Protein AF-A0A3M1EG81-F1 (afdb_monomer)

Mean predicted aligned error: 3.66 Å

Secondary structure (DSSP, 8-state):
----TTGGGSTTHHHHHHHTS--EEEE--HHHHHHHHTTS-PPPSSSS-HHHHHHHHHHHHHHHHHHH-SEEEE-TT--HHHHHHHHHHHHHHHHTT-

pLDDT: mean 92.1, std 6.23, range [55.31, 97.75]

Structure (mmCIF, N/CA/C/O backbone):
data_AF-A0A3M1EG81-F1
#
_entry.id   AF-A0A3M1EG81-F1
#
loop_
_atom_site.group_PDB
_atom_site.id
_atom_site.type_symbol
_atom_site.label_atom_id
_atom_site.label_alt_id
_atom_site.label_comp_id
_atom_site.label_asym_id
_atom_site.label_entity_id
_atom_site.label_seq_id
_atom_site.pdbx_PDB_ins_code
_atom_site.Cartn_x
_atom_site.Cartn_y
_atom_site.Cartn_z
_atom_site.occupancy
_atom_site.B_iso_or_equiv
_atom_site.auth_seq_id
_atom_site.auth_comp_id
_atom_site.auth_asym_id
_atom_site.auth_atom_id
_atom_site.pdbx_PDB_model_num
ATOM 1 N N . ILE A 1 1 ? -6.832 -9.557 5.929 1.00 90.06 1 ILE A N 1
ATOM 2 C CA . ILE A 1 1 ? -6.526 -10.340 4.703 1.00 90.06 1 ILE A CA 1
ATOM 3 C C . ILE A 1 1 ? -5.674 -9.453 3.802 1.00 90.06 1 ILE A C 1
ATOM 5 O O . ILE A 1 1 ? -5.955 -8.265 3.753 1.00 90.06 1 ILE A O 1
ATOM 9 N N . ALA A 1 2 ? -4.630 -9.974 3.149 1.00 92.31 2 ALA A N 1
ATOM 10 C CA . ALA A 1 2 ? -3.896 -9.213 2.135 1.00 92.31 2 ALA A CA 1
ATOM 11 C C . ALA A 1 2 ? -4.482 -9.534 0.755 1.00 92.31 2 ALA A C 1
ATOM 13 O O . ALA A 1 2 ? -4.392 -10.675 0.304 1.00 92.31 2 ALA A O 1
ATOM 14 N N . VAL A 1 3 ? -5.108 -8.549 0.113 1.00 91.12 3 VAL A N 1
ATOM 15 C CA . VAL A 1 3 ? -5.659 -8.696 -1.241 1.00 91.12 3 VAL A CA 1
ATOM 16 C C . VAL A 1 3 ? -4.574 -8.449 -2.290 1.00 91.12 3 VAL A C 1
ATOM 18 O O . VAL A 1 3 ? -3.649 -7.663 -2.079 1.00 91.12 3 VAL A O 1
ATOM 21 N N . GLY A 1 4 ? -4.662 -9.138 -3.430 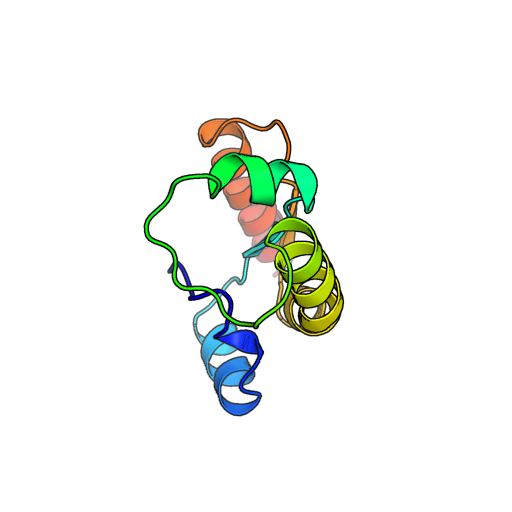1.00 87.69 4 GLY A N 1
ATOM 22 C CA . GLY A 1 4 ? -3.779 -8.865 -4.564 1.00 87.69 4 GLY A CA 1
ATOM 23 C C . GLY A 1 4 ? -4.014 -7.454 -5.113 1.00 87.69 4 GLY A C 1
ATOM 24 O O . GLY A 1 4 ? -5.140 -6.968 -5.106 1.00 87.69 4 GLY A O 1
ATOM 25 N N . SER A 1 5 ? -2.979 -6.803 -5.649 1.00 83.75 5 SER A N 1
ATOM 26 C CA . SER A 1 5 ? -3.088 -5.420 -6.152 1.00 83.75 5 SER A CA 1
ATOM 27 C C . SER A 1 5 ? -4.018 -5.258 -7.365 1.00 83.75 5 SER A C 1
ATOM 29 O O . SER A 1 5 ? -4.326 -4.142 -7.754 1.00 83.75 5 SER A O 1
ATOM 31 N N . GLY A 1 6 ? -4.443 -6.350 -8.003 1.00 88.00 6 GLY A N 1
ATOM 32 C CA . GLY A 1 6 ? -5.460 -6.333 -9.061 1.00 88.00 6 GLY A CA 1
ATOM 33 C C . GLY A 1 6 ? -6.875 -6.634 -8.564 1.00 88.00 6 GLY A C 1
ATOM 34 O O . GLY A 1 6 ? -7.794 -6.689 -9.366 1.00 88.00 6 GLY A O 1
ATOM 35 N N . ALA A 1 7 ? -7.082 -6.879 -7.267 1.00 91.69 7 ALA A N 1
ATOM 36 C CA . ALA A 1 7 ? -8.380 -7.340 -6.779 1.00 91.69 7 ALA A CA 1
ATOM 37 C C . ALA A 1 7 ? -9.485 -6.296 -7.006 1.00 91.69 7 ALA A C 1
ATOM 39 O O . ALA A 1 7 ? -10.574 -6.664 -7.429 1.00 91.69 7 ALA A O 1
ATOM 40 N N . LEU A 1 8 ? -9.170 -5.013 -6.804 1.00 90.62 8 LEU A N 1
ATOM 41 C CA . LEU A 1 8 ? -10.102 -3.894 -6.977 1.00 90.62 8 LEU A CA 1
ATOM 42 C C . LEU A 1 8 ? -10.227 -3.409 -8.433 1.00 90.62 8 LEU A C 1
ATOM 44 O O . LEU A 1 8 ? -11.038 -2.538 -8.707 1.00 90.62 8 LEU A O 1
ATOM 48 N N . THR A 1 9 ? -9.468 -3.972 -9.386 1.00 87.19 9 THR A N 1
ATOM 49 C CA . THR A 1 9 ? -9.637 -3.643 -10.818 1.00 87.19 9 THR A CA 1
ATOM 50 C C . THR A 1 9 ? -10.765 -4.437 -11.478 1.00 87.19 9 THR A C 1
ATOM 52 O O . THR A 1 9 ? -11.073 -4.211 -12.642 1.00 87.19 9 THR A O 1
ATOM 55 N N . ILE A 1 10 ? -11.332 -5.410 -10.763 1.00 90.31 10 ILE A N 1
ATOM 56 C CA . ILE A 1 10 ? -12.487 -6.207 -11.175 1.00 90.31 10 ILE A CA 1
ATOM 57 C C . ILE A 1 10 ? -13.672 -5.669 -10.361 1.00 90.31 10 ILE A C 1
ATOM 59 O O . ILE A 1 10 ? -13.717 -5.937 -9.156 1.00 90.31 10 ILE A O 1
ATOM 63 N N . PRO A 1 11 ? -14.590 -4.886 -10.958 1.00 88.44 11 PRO A N 1
ATOM 64 C CA . PRO A 1 11 ? -15.663 -4.210 -10.224 1.00 88.44 11 PRO A CA 1
ATOM 65 C C . PRO A 1 11 ? -16.509 -5.152 -9.359 1.00 88.44 11 PRO A C 1
ATOM 67 O O . PRO A 1 11 ? -16.933 -4.790 -8.267 1.00 88.44 11 PRO A O 1
ATOM 70 N N . GLU A 1 12 ? -16.696 -6.396 -9.798 1.00 91.00 12 GLU A N 1
ATOM 71 C CA . GLU A 1 12 ? -17.472 -7.419 -9.095 1.00 91.00 12 GLU A CA 1
ATOM 72 C C . GLU A 1 12 ? -16.841 -7.843 -7.758 1.00 91.00 12 GLU A C 1
ATOM 74 O O . GLU A 1 12 ? -17.540 -8.326 -6.864 1.00 91.00 12 GLU A O 1
ATOM 79 N N . ASN A 1 13 ? -15.529 -7.650 -7.589 1.00 92.44 13 ASN A N 1
ATOM 80 C CA . ASN A 1 13 ? -14.846 -7.961 -6.337 1.00 92.44 13 ASN A CA 1
ATOM 81 C C . ASN A 1 13 ? -15.079 -6.895 -5.264 1.00 92.44 13 ASN A C 1
ATOM 83 O O . ASN A 1 13 ? -14.976 -7.225 -4.083 1.00 92.44 13 ASN A O 1
ATOM 87 N N . VAL A 1 14 ? -15.369 -5.645 -5.644 1.00 90.31 14 VAL A N 1
ATOM 88 C CA . VAL A 1 14 ? -15.429 -4.506 -4.711 1.00 90.31 14 VAL A CA 1
ATOM 89 C C . VAL A 1 14 ? -16.452 -4.749 -3.593 1.00 90.31 14 VAL A C 1
ATOM 91 O O . VAL A 1 14 ? -16.027 -4.778 -2.437 1.00 90.31 14 VAL A O 1
ATOM 94 N N . PRO A 1 15 ? -17.726 -5.103 -3.875 1.00 92.00 15 PRO A N 1
ATOM 95 C CA . PRO A 1 15 ? -18.708 -5.332 -2.812 1.00 92.00 15 PRO A CA 1
ATOM 96 C C . PRO A 1 15 ? -18.334 -6.510 -1.909 1.00 92.00 15 PRO A C 1
ATOM 98 O O . PRO A 1 15 ? -18.631 -6.517 -0.718 1.00 92.00 15 PRO A O 1
ATOM 101 N N . THR A 1 16 ? -17.668 -7.524 -2.473 1.00 92.75 16 THR A N 1
ATOM 102 C CA . THR A 1 16 ? -17.197 -8.676 -1.696 1.00 92.75 16 THR A CA 1
ATOM 103 C C . THR A 1 16 ? -16.087 -8.254 -0.740 1.00 92.75 16 THR A C 1
ATOM 105 O O . THR A 1 16 ? -16.102 -8.657 0.417 1.00 92.75 16 THR A O 1
ATOM 108 N N . ILE A 1 17 ? -15.131 -7.444 -1.202 1.00 92.00 17 ILE A N 1
ATOM 109 C CA . ILE A 1 17 ? -14.010 -6.957 -0.391 1.00 92.00 17 ILE A CA 1
ATOM 110 C C . ILE A 1 17 ? -14.510 -6.038 0.724 1.00 92.00 17 ILE A C 1
ATOM 112 O O . ILE A 1 17 ? -14.116 -6.234 1.870 1.00 92.00 17 ILE A O 1
ATOM 116 N N . GLU A 1 18 ? -15.405 -5.104 0.411 1.00 90.81 18 GLU A N 1
ATOM 117 C CA . GLU A 1 18 ? -16.015 -4.197 1.392 1.00 90.81 18 GLU A CA 1
ATOM 118 C C . GLU A 1 18 ? -16.831 -4.963 2.446 1.00 90.81 18 GLU A C 1
ATOM 120 O O . GLU A 1 18 ? -16.768 -4.665 3.637 1.00 90.81 18 GLU A O 1
ATOM 125 N N . ALA A 1 19 ? -17.540 -6.023 2.046 1.00 91.75 19 ALA A N 1
ATOM 126 C CA . ALA A 1 19 ? -18.307 -6.852 2.974 1.00 91.75 19 ALA A CA 1
ATOM 127 C C . ALA A 1 19 ? -17.438 -7.721 3.907 1.00 91.75 19 ALA A C 1
ATOM 129 O O . ALA A 1 19 ? -17.937 -8.197 4.929 1.00 91.75 19 ALA A O 1
ATOM 130 N N . LEU A 1 20 ? -16.153 -7.950 3.593 1.00 90.81 20 LEU A N 1
ATOM 131 C CA . LEU A 1 20 ? -15.249 -8.732 4.452 1.00 90.81 20 LEU A CA 1
ATOM 132 C C . LEU A 1 20 ? -14.868 -7.997 5.746 1.00 90.81 20 LEU A C 1
ATOM 134 O O . LEU A 1 20 ? -14.388 -8.639 6.685 1.00 90.81 20 LEU A O 1
ATOM 138 N N . GLY A 1 21 ? -15.066 -6.681 5.805 1.00 92.06 21 GLY A N 1
ATOM 139 C CA . GLY A 1 21 ? -14.820 -5.857 6.982 1.00 92.06 21 GLY A CA 1
ATOM 140 C C . GLY A 1 21 ? -13.952 -4.645 6.667 1.00 92.06 21 GLY A C 1
ATOM 141 O O . GLY A 1 21 ? -13.919 -4.177 5.541 1.00 92.06 21 GLY A O 1
ATOM 142 N N . PHE A 1 22 ? -13.232 -4.159 7.679 1.00 95.25 22 PHE A N 1
ATOM 143 C CA . PHE A 1 22 ? -12.464 -2.916 7.601 1.00 95.25 22 PHE A CA 1
ATOM 144 C C . PHE A 1 22 ? -11.334 -2.972 6.556 1.00 95.25 22 PHE A C 1
ATOM 146 O O . PHE A 1 22 ? -10.336 -3.687 6.737 1.00 95.25 22 PHE A O 1
ATOM 153 N N . VAL A 1 23 ? -11.477 -2.199 5.483 1.00 95.69 23 VAL A N 1
ATOM 154 C CA . VAL A 1 23 ? -10.549 -2.138 4.352 1.00 95.69 23 VAL A CA 1
ATOM 155 C C . VAL A 1 23 ? -9.498 -1.062 4.595 1.00 95.69 23 VAL A C 1
ATOM 157 O O . VAL A 1 23 ? -9.798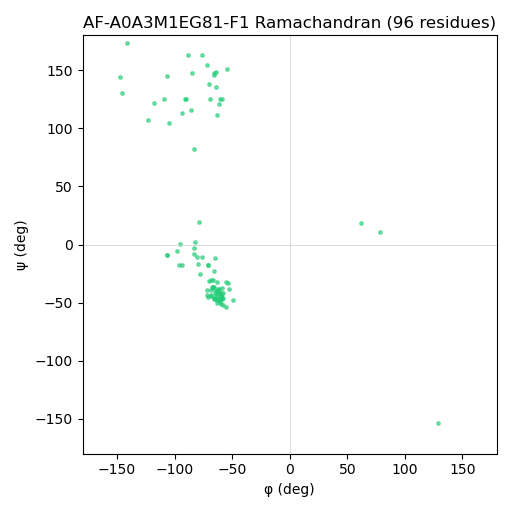 0.109 4.812 1.00 95.69 23 VAL A O 1
ATOM 160 N N . VAL A 1 24 ? -8.226 -1.454 4.518 1.00 96.75 24 VAL A N 1
ATOM 161 C CA . VAL A 1 24 ? -7.103 -0.524 4.670 1.00 96.75 24 VAL A CA 1
ATOM 162 C C . VAL A 1 24 ? -6.282 -0.470 3.399 1.00 96.75 24 VAL A C 1
ATOM 164 O O . VAL A 1 24 ? -5.683 -1.471 2.995 1.00 96.75 24 VAL A O 1
ATOM 167 N N . TRP A 1 25 ? -6.160 0.724 2.830 1.00 96.38 25 TRP A N 1
ATOM 168 C CA . TRP A 1 25 ? -5.212 0.985 1.761 1.00 96.38 25 TRP A CA 1
ATOM 169 C C . TRP A 1 25 ? -3.834 1.340 2.332 1.00 96.38 25 TRP A C 1
ATOM 171 O O . TRP A 1 25 ? -3.636 2.353 3.006 1.00 96.38 25 TRP A O 1
ATOM 181 N N . LEU A 1 26 ? -2.854 0.478 2.049 1.00 96.69 26 LEU A N 1
ATOM 182 C CA . LEU A 1 26 ? -1.439 0.720 2.325 1.00 96.69 26 LEU A CA 1
ATOM 183 C C . LEU A 1 26 ? -0.826 1.557 1.199 1.00 96.69 26 LEU A C 1
ATOM 185 O O . LEU A 1 26 ? -0.217 1.019 0.272 1.00 96.69 26 LEU A O 1
ATOM 189 N N . GLU A 1 27 ? -1.013 2.869 1.283 1.00 96.31 27 GLU A N 1
ATOM 190 C CA . GLU A 1 27 ? -0.486 3.815 0.304 1.00 96.31 27 GLU A CA 1
ATOM 191 C C . GLU A 1 27 ? 1.051 3.793 0.316 1.00 96.31 27 GLU A C 1
ATOM 193 O O . GLU A 1 27 ? 1.714 3.692 1.360 1.00 96.31 27 GLU A O 1
ATOM 198 N N . VAL A 1 28 ? 1.626 3.784 -0.882 1.00 95.75 28 VAL A N 1
ATOM 199 C CA . VAL A 1 28 ? 3.067 3.766 -1.100 1.00 95.75 28 VAL A CA 1
ATOM 200 C C . VAL A 1 28 ? 3.384 4.568 -2.349 1.00 95.75 28 VAL A C 1
ATOM 202 O O . VAL A 1 28 ? 2.843 4.304 -3.424 1.00 95.75 28 VAL A O 1
ATOM 205 N N . ASP A 1 29 ? 4.339 5.483 -2.226 1.00 94.69 29 ASP A N 1
ATOM 206 C CA . ASP A 1 29 ? 4.789 6.252 -3.376 1.00 94.69 29 ASP A CA 1
ATOM 207 C C . ASP A 1 29 ? 5.483 5.346 -4.425 1.00 94.69 29 ASP A C 1
ATOM 209 O O . ASP A 1 29 ? 6.171 4.374 -4.067 1.00 94.69 29 ASP A O 1
ATOM 213 N N . PRO A 1 30 ? 5.378 5.669 -5.729 1.00 94.62 30 PRO A N 1
ATOM 214 C CA . PRO A 1 30 ? 5.957 4.855 -6.799 1.00 94.62 30 PRO A CA 1
ATOM 215 C C . PRO A 1 30 ? 7.463 4.587 -6.667 1.00 94.62 30 PRO A C 1
ATOM 217 O O . PRO A 1 30 ? 7.931 3.512 -7.052 1.00 94.62 30 PRO A O 1
ATOM 220 N N . LYS A 1 31 ? 8.244 5.515 -6.094 1.00 94.94 31 LYS A N 1
ATOM 221 C CA . LYS A 1 31 ? 9.700 5.343 -5.945 1.00 94.94 31 LYS A CA 1
ATOM 222 C C . LYS A 1 31 ? 10.014 4.305 -4.874 1.00 94.94 31 LYS A C 1
ATOM 224 O O . LYS A 1 31 ? 10.862 3.434 -5.089 1.00 94.94 31 LYS A O 1
ATOM 229 N N . THR A 1 32 ? 9.310 4.354 -3.745 1.00 95.44 32 THR A N 1
ATOM 230 C CA . THR A 1 32 ? 9.413 3.342 -2.691 1.00 95.44 32 THR A CA 1
ATOM 231 C C . THR A 1 32 ? 8.936 1.981 -3.194 1.00 95.44 32 THR A C 1
ATOM 233 O O . THR A 1 32 ? 9.615 0.978 -2.960 1.00 95.44 32 THR A O 1
ATOM 236 N N . ALA A 1 33 ? 7.824 1.925 -3.932 1.00 94.31 33 ALA A N 1
ATOM 237 C CA . ALA A 1 33 ? 7.330 0.687 -4.536 1.00 94.31 33 ALA A CA 1
ATOM 238 C C . ALA A 1 33 ? 8.362 0.069 -5.496 1.00 94.31 33 ALA A C 1
ATOM 240 O O . ALA A 1 33 ? 8.682 -1.114 -5.369 1.00 94.31 33 ALA A O 1
ATOM 241 N N . LEU A 1 34 ? 8.953 0.877 -6.384 1.00 94.94 34 LEU A N 1
ATOM 242 C CA . LEU A 1 34 ? 10.012 0.452 -7.303 1.00 94.94 34 LEU A CA 1
ATOM 243 C C . LEU A 1 34 ? 11.217 -0.124 -6.561 1.00 94.94 34 LEU A C 1
ATOM 245 O O . LEU A 1 34 ? 11.716 -1.180 -6.941 1.00 94.94 34 LEU A O 1
ATOM 249 N N . SER A 1 35 ? 11.674 0.550 -5.505 1.00 93.88 35 SER A N 1
ATOM 250 C CA . SER A 1 35 ? 12.791 0.082 -4.678 1.00 93.88 35 SER A CA 1
ATOM 251 C C . SER A 1 35 ? 12.497 -1.280 -4.039 1.00 93.88 35 SER A C 1
ATOM 253 O O . SER A 1 35 ? 13.337 -2.175 -4.086 1.00 93.88 35 SER A O 1
ATOM 255 N N . ARG A 1 36 ? 11.277 -1.471 -3.516 1.00 92.06 36 ARG A N 1
ATOM 256 C CA . ARG A 1 36 ? 10.850 -2.718 -2.858 1.00 92.06 36 ARG A CA 1
ATOM 257 C C . ARG A 1 36 ? 10.764 -3.915 -3.808 1.00 92.06 36 ARG A C 1
ATOM 259 O O . ARG A 1 36 ? 10.941 -5.040 -3.351 1.00 92.06 36 ARG A O 1
ATOM 266 N N . ILE A 1 37 ? 10.451 -3.701 -5.089 1.00 91.69 37 ILE A N 1
ATOM 267 C CA . ILE A 1 37 ? 10.231 -4.803 -6.045 1.00 91.69 37 ILE A CA 1
ATOM 268 C C . ILE A 1 37 ? 11.363 -5.003 -7.053 1.00 91.69 37 ILE A C 1
ATOM 270 O O . ILE A 1 37 ? 11.356 -5.990 -7.794 1.00 91.69 37 ILE A O 1
ATOM 274 N N . ARG A 1 38 ? 12.330 -4.085 -7.120 1.00 91.50 38 ARG A N 1
ATOM 275 C CA . ARG A 1 38 ? 13.482 -4.209 -8.016 1.00 91.50 38 ARG A CA 1
ATOM 276 C C . ARG A 1 38 ? 14.247 -5.501 -7.703 1.00 91.50 38 ARG A C 1
ATOM 278 O O . ARG A 1 38 ? 14.664 -5.711 -6.572 1.00 91.50 38 ARG A O 1
ATOM 285 N N . GLY A 1 39 ? 14.449 -6.341 -8.719 1.00 88.38 39 GLY A N 1
ATOM 286 C CA . GLY A 1 39 ? 15.151 -7.624 -8.577 1.00 88.38 39 GLY A CA 1
ATOM 287 C C . GLY A 1 39 ? 14.317 -8.752 -7.959 1.00 88.38 39 GLY A C 1
ATOM 288 O O . GLY A 1 39 ? 14.883 -9.778 -7.606 1.00 88.38 39 GLY A O 1
ATOM 289 N N . SER A 1 40 ? 13.001 -8.569 -7.816 1.00 89.88 40 SER A N 1
ATOM 290 C CA . SER A 1 40 ? 12.082 -9.639 -7.40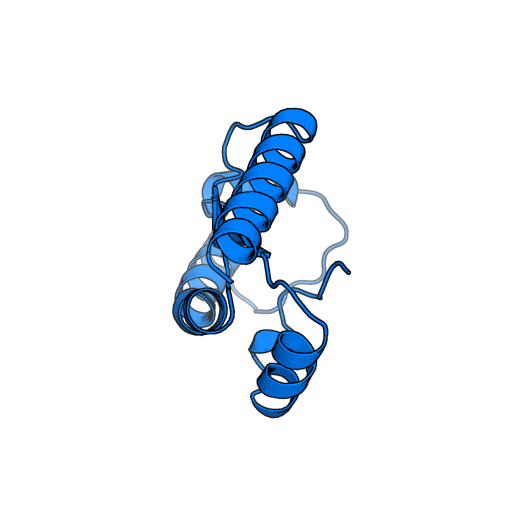5 1.00 89.88 40 SER A CA 1
ATOM 291 C C . SER A 1 40 ? 11.545 -10.439 -8.597 1.00 89.88 40 SER A C 1
ATOM 293 O O . SER A 1 40 ? 11.540 -9.945 -9.723 1.00 89.88 40 SER A O 1
ATOM 295 N N . ASP A 1 41 ? 10.987 -11.622 -8.328 1.00 89.00 41 ASP A N 1
ATOM 296 C CA . ASP A 1 41 ? 10.351 -12.503 -9.325 1.00 89.00 41 ASP A CA 1
ATOM 297 C C . ASP A 1 41 ? 8.923 -12.071 -9.713 1.00 89.00 41 ASP A C 1
ATOM 299 O O . ASP A 1 41 ? 8.116 -12.867 -10.198 1.00 89.00 41 ASP A O 1
ATOM 303 N N . ARG A 1 42 ? 8.558 -10.807 -9.464 1.00 86.44 42 ARG A N 1
ATOM 304 C CA . ARG A 1 42 ? 7.219 -10.310 -9.794 1.00 86.44 42 ARG A CA 1
ATOM 305 C C . ARG A 1 42 ? 7.058 -10.222 -11.317 1.00 86.44 42 ARG A C 1
ATOM 307 O O . ARG A 1 42 ? 7.849 -9.530 -11.963 1.00 86.44 42 ARG A O 1
ATOM 314 N N . PRO A 1 43 ? 6.029 -10.865 -11.897 1.00 86.19 43 PRO A N 1
ATOM 315 C CA . PRO A 1 43 ? 5.797 -10.800 -13.330 1.00 86.19 43 PRO A CA 1
ATOM 316 C C . PRO A 1 43 ? 5.437 -9.375 -13.748 1.00 86.19 43 PRO A C 1
ATOM 318 O O . PRO A 1 43 ? 4.768 -8.641 -13.016 1.00 86.19 43 PRO A O 1
ATOM 321 N N . ARG A 1 44 ? 5.878 -8.997 -14.948 1.00 88.25 44 ARG A N 1
ATOM 322 C CA . ARG A 1 44 ? 5.506 -7.724 -15.564 1.00 88.25 44 ARG A CA 1
ATOM 323 C C . ARG A 1 44 ? 4.045 -7.758 -15.978 1.00 88.25 44 ARG A C 1
ATOM 325 O O . ARG A 1 44 ? 3.580 -8.757 -16.521 1.00 88.25 44 ARG A O 1
ATOM 332 N N . LEU A 1 45 ? 3.344 -6.660 -15.726 1.00 87.94 45 LEU A N 1
ATOM 333 C CA . LEU A 1 45 ? 1.936 -6.515 -16.102 1.00 87.94 45 LEU A CA 1
ATOM 334 C C . LEU A 1 45 ? 1.772 -5.842 -17.469 1.00 87.94 45 LEU A C 1
ATOM 336 O O . LEU A 1 45 ? 0.712 -5.930 -18.080 1.00 87.94 45 LEU A O 1
ATOM 340 N N . THR A 1 46 ? 2.820 -5.179 -17.955 1.00 88.88 46 THR A N 1
ATOM 341 C CA . THR A 1 46 ? 2.847 -4.456 -19.225 1.00 88.88 46 THR A CA 1
ATOM 342 C C . THR A 1 46 ? 4.198 -4.635 -19.927 1.00 88.88 46 THR A C 1
ATOM 344 O O . THR A 1 46 ? 5.157 -5.158 -19.359 1.00 88.88 46 THR A O 1
ATOM 347 N N . SER A 1 47 ? 4.303 -4.144 -21.162 1.00 91.38 47 SER A N 1
ATOM 348 C CA . SER A 1 47 ? 5.567 -4.056 -21.907 1.00 91.38 47 SER A CA 1
ATOM 349 C C . SER A 1 47 ? 6.413 -2.818 -21.562 1.00 91.38 47 SER A C 1
ATOM 351 O O . SER A 1 47 ? 7.463 -2.610 -22.171 1.00 91.38 47 SER A O 1
ATOM 353 N N . ARG A 1 48 ? 5.976 -1.975 -20.615 1.00 92.62 48 ARG A N 1
ATOM 354 C CA . ARG A 1 48 ? 6.652 -0.713 -20.266 1.00 92.62 48 ARG A CA 1
ATOM 355 C C . ARG A 1 48 ? 7.916 -0.949 -19.428 1.00 92.62 48 ARG A C 1
ATOM 357 O O . ARG A 1 48 ? 8.065 -2.002 -18.804 1.00 92.62 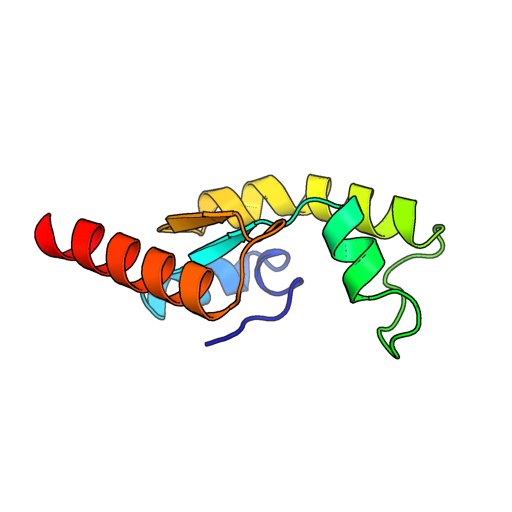48 ARG A O 1
ATOM 364 N N . PRO A 1 49 ? 8.826 0.028 -19.309 1.00 94.06 49 PRO A N 1
ATOM 365 C CA . PRO A 1 49 ? 9.843 0.031 -18.256 1.00 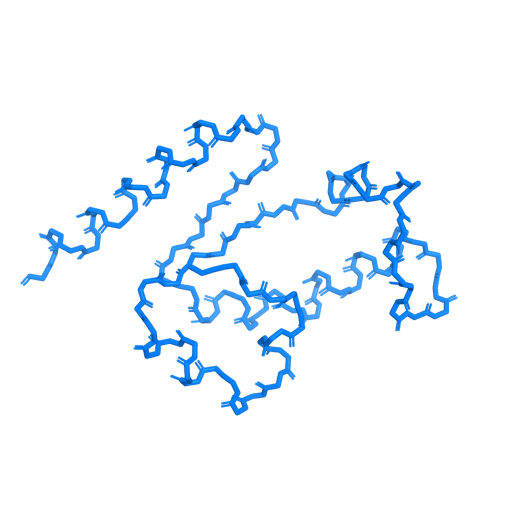94.06 49 PRO A CA 1
ATOM 366 C C . PRO A 1 49 ? 9.223 -0.097 -16.853 1.00 94.06 49 PRO A C 1
ATOM 368 O O . PRO A 1 49 ? 8.090 0.317 -16.629 1.00 94.06 49 PRO A O 1
ATOM 371 N N . LEU A 1 50 ? 9.946 -0.686 -15.889 1.00 93.06 50 LEU A N 1
ATOM 372 C CA . L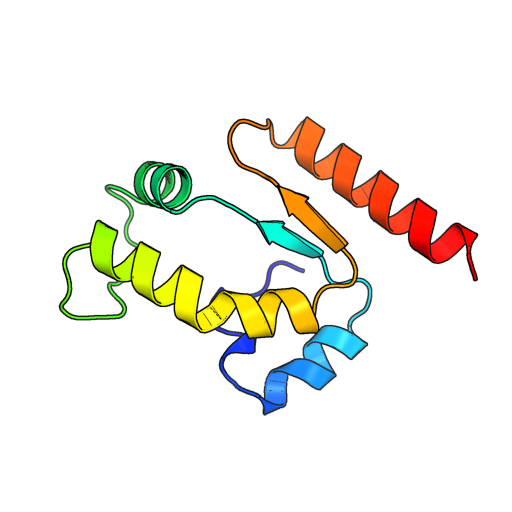EU A 1 50 ? 9.378 -1.007 -14.562 1.00 93.06 50 LEU A CA 1
ATOM 373 C C . LEU A 1 50 ? 8.868 0.225 -13.812 1.00 93.06 50 LEU A C 1
ATOM 375 O O . LEU A 1 50 ? 7.806 0.175 -13.205 1.00 93.06 50 LEU A O 1
ATOM 379 N N . ALA A 1 51 ? 9.620 1.324 -13.864 1.00 94.56 51 ALA A N 1
ATOM 380 C CA . ALA A 1 51 ? 9.226 2.573 -13.221 1.00 94.56 51 ALA A CA 1
ATOM 381 C C . ALA A 1 51 ? 7.913 3.121 -13.810 1.00 94.56 51 ALA A C 1
ATOM 383 O O . ALA A 1 51 ? 6.990 3.429 -13.063 1.00 94.56 51 ALA A O 1
ATOM 384 N N . GLU A 1 52 ? 7.806 3.153 -15.140 1.00 95.75 52 GLU A N 1
ATOM 385 C CA . GLU A 1 52 ? 6.610 3.626 -15.849 1.00 95.75 52 GLU A CA 1
ATOM 386 C C . GLU A 1 52 ? 5.394 2.723 -15.623 1.00 95.75 52 GLU A C 1
ATOM 388 O O . GLU A 1 52 ? 4.271 3.211 -15.518 1.00 95.75 52 GLU A O 1
ATOM 393 N N . GLU A 1 53 ? 5.598 1.405 -15.534 1.00 94.81 53 GLU A N 1
ATOM 394 C CA . GLU A 1 53 ? 4.534 0.460 -15.183 1.00 94.81 53 GLU A CA 1
ATOM 395 C C . GLU A 1 53 ? 3.977 0.748 -13.787 1.00 94.81 53 GLU A C 1
ATOM 397 O O . GLU A 1 53 ? 2.764 0.841 -13.628 1.00 94.81 53 GLU A O 1
ATOM 402 N N . ILE A 1 54 ? 4.843 0.936 -12.789 1.00 94.69 54 ILE A N 1
ATOM 403 C CA . ILE A 1 54 ? 4.414 1.228 -11.415 1.00 94.69 54 ILE A CA 1
ATOM 404 C C . ILE A 1 54 ? 3.659 2.555 -11.350 1.00 94.69 54 ILE A C 1
ATOM 406 O O . ILE A 1 54 ? 2.589 2.607 -10.752 1.00 94.69 54 ILE A O 1
ATOM 410 N N . GLU A 1 55 ? 4.189 3.617 -11.960 1.00 95.75 55 GLU A N 1
ATOM 411 C CA . GLU A 1 55 ? 3.540 4.932 -11.952 1.00 95.75 55 GLU A CA 1
ATOM 412 C C . GLU A 1 55 ? 2.175 4.906 -12.641 1.00 95.75 55 GLU A C 1
ATOM 414 O O . GLU A 1 55 ? 1.211 5.481 -12.134 1.00 95.75 55 GLU A O 1
ATOM 419 N N . ALA A 1 56 ? 2.077 4.222 -13.782 1.00 95.25 56 ALA A N 1
ATOM 420 C CA . ALA A 1 56 ? 0.820 4.099 -14.502 1.00 95.25 56 ALA A CA 1
ATOM 421 C C . ALA A 1 56 ? -0.220 3.310 -13.705 1.00 95.25 56 ALA A C 1
ATOM 423 O O . ALA A 1 56 ? -1.349 3.772 -13.572 1.00 95.25 56 ALA A O 1
ATOM 424 N N . LEU A 1 57 ? 0.165 2.162 -13.142 1.00 93.81 57 LEU A N 1
ATOM 425 C CA . LEU A 1 57 ? -0.740 1.331 -12.349 1.00 93.81 57 LEU A CA 1
ATOM 426 C C . LEU A 1 57 ? -1.167 2.014 -11.050 1.00 93.81 57 LEU A C 1
ATOM 428 O O . LEU A 1 57 ? -2.309 1.845 -10.639 1.00 93.81 57 LEU A O 1
ATOM 432 N N . ALA A 1 58 ? -0.275 2.771 -10.404 1.00 93.81 58 ALA A N 1
ATOM 433 C CA . ALA A 1 58 ? -0.625 3.556 -9.225 1.00 93.81 58 ALA A CA 1
ATOM 434 C C . ALA A 1 58 ? -1.721 4.571 -9.569 1.00 93.81 58 ALA A C 1
ATOM 436 O O . ALA A 1 58 ? -2.772 4.556 -8.941 1.00 93.81 58 ALA A O 1
ATOM 437 N N . ARG A 1 59 ? -1.522 5.359 -10.633 1.00 94.88 59 ARG A N 1
ATOM 438 C CA . ARG A 1 59 ? -2.493 6.367 -11.085 1.00 94.88 59 ARG A CA 1
ATOM 439 C C . ARG A 1 59 ? -3.825 5.762 -11.528 1.00 94.88 59 ARG A C 1
ATOM 441 O O . ARG A 1 59 ? -4.872 6.337 -11.273 1.00 94.88 59 ARG A O 1
ATOM 448 N N . GLU A 1 60 ? -3.785 4.634 -12.229 1.00 94.00 60 GLU A N 1
ATOM 449 C CA . GLU A 1 60 ? -4.987 3.957 -12.725 1.00 94.00 60 GLU A CA 1
ATOM 450 C C . GLU A 1 60 ? -5.845 3.398 -11.583 1.00 94.00 60 GLU A C 1
ATOM 452 O O . GLU A 1 60 ? -7.068 3.433 -11.661 1.00 94.00 60 GLU A O 1
ATOM 457 N N . ARG A 1 61 ? -5.209 2.886 -10.523 1.00 94.00 61 ARG A N 1
ATOM 458 C CA . ARG A 1 61 ? -5.891 2.166 -9.436 1.00 94.00 61 ARG A CA 1
ATOM 459 C C . ARG A 1 61 ? -6.215 3.029 -8.224 1.00 94.00 61 ARG A C 1
ATOM 461 O O . ARG A 1 61 ? -7.038 2.616 -7.414 1.00 94.00 61 ARG A O 1
ATOM 468 N N . GLU A 1 62 ? -5.577 4.188 -8.096 1.00 94.31 62 GLU A N 1
ATOM 469 C CA . GLU A 1 62 ? -5.770 5.126 -6.988 1.00 94.31 62 GLU A CA 1
ATOM 470 C C . GLU A 1 62 ? -7.252 5.434 -6.713 1.00 94.31 62 GLU A C 1
ATOM 472 O O . GLU A 1 62 ? -7.651 5.237 -5.568 1.00 94.31 62 GLU A O 1
ATOM 477 N N . PRO A 1 63 ? -8.106 5.753 -7.711 1.00 93.38 63 PRO A N 1
ATOM 478 C CA . PRO A 1 63 ? -9.523 6.014 -7.448 1.00 93.38 63 PRO A CA 1
ATOM 479 C C . PRO A 1 63 ? -10.249 4.827 -6.804 1.00 93.38 63 PRO A C 1
ATOM 481 O O . PRO A 1 63 ? -10.965 5.001 -5.826 1.00 93.38 63 PRO A O 1
ATOM 484 N N . SER A 1 64 ? -10.025 3.605 -7.300 1.00 91.94 64 SER A N 1
ATOM 485 C CA . SER A 1 64 ? -10.667 2.399 -6.756 1.00 91.94 64 SER A CA 1
ATOM 486 C C . SER A 1 64 ? -10.145 2.023 -5.369 1.00 91.94 64 SER A C 1
ATOM 488 O O . SER A 1 64 ? -10.873 1.447 -4.567 1.00 91.94 64 SER A O 1
ATOM 490 N N . TYR A 1 65 ? -8.872 2.305 -5.082 1.00 94.25 65 TYR A N 1
ATOM 491 C CA . TYR A 1 65 ? -8.303 2.091 -3.753 1.00 94.25 65 TYR A CA 1
ATOM 492 C C . TYR A 1 65 ? -8.816 3.107 -2.741 1.00 94.25 65 TYR A C 1
ATOM 494 O O . TYR A 1 65 ? -9.053 2.738 -1.596 1.00 94.25 65 TYR A O 1
ATOM 502 N N . GLU A 1 66 ? -8.960 4.364 -3.152 1.00 93.50 66 GLU A N 1
ATOM 503 C CA . GLU A 1 66 ? -9.492 5.432 -2.315 1.00 93.50 66 GLU A CA 1
ATOM 504 C C . GLU A 1 66 ? -10.979 5.215 -2.017 1.00 93.50 66 GLU A C 1
ATOM 506 O O . GLU A 1 66 ? -11.382 5.332 -0.864 1.00 93.50 66 GLU A O 1
ATOM 511 N N . GLU A 1 67 ? -11.771 4.824 -3.019 1.00 92.12 67 GLU A N 1
ATOM 512 C CA . GLU A 1 67 ? -13.207 4.555 -2.871 1.00 92.12 67 GLU A CA 1
ATOM 513 C C . GLU A 1 67 ? -13.492 3.386 -1.918 1.00 92.12 67 GLU A C 1
ATOM 515 O O . GLU A 1 67 ? -14.336 3.509 -1.035 1.00 92.12 67 GLU A O 1
ATOM 520 N N . ALA A 1 68 ? -12.762 2.274 -2.057 1.00 92.25 68 ALA A N 1
ATOM 521 C CA . ALA A 1 68 ? -13.013 1.063 -1.274 1.00 92.25 68 ALA A CA 1
ATOM 522 C C . ALA A 1 68 ? -12.418 1.095 0.148 1.00 92.25 68 ALA A C 1
ATOM 524 O O . ALA A 1 68 ? -12.653 0.172 0.927 1.00 92.25 68 ALA A O 1
ATOM 525 N N . ALA A 1 69 ? -11.570 2.074 0.484 1.00 94.81 69 ALA A N 1
ATOM 526 C CA . ALA A 1 69 ? -10.833 2.081 1.746 1.00 94.81 69 ALA A CA 1
ATOM 527 C C . ALA A 1 69 ? -11.586 2.800 2.871 1.00 94.81 69 ALA A C 1
ATOM 529 O O . ALA A 1 69 ? -11.845 3.998 2.805 1.00 94.81 69 ALA A O 1
ATOM 530 N N . ASP A 1 70 ? -11.779 2.106 3.993 1.00 95.75 70 ASP A N 1
ATOM 531 C CA . ASP A 1 70 ? -12.184 2.730 5.257 1.00 95.75 70 ASP A CA 1
ATOM 532 C C . ASP A 1 70 ? -11.067 3.607 5.848 1.00 95.75 70 ASP A C 1
ATOM 534 O O . ASP A 1 70 ? -11.312 4.596 6.541 1.00 95.75 70 ASP A O 1
ATOM 538 N N . ALA A 1 71 ? -9.807 3.238 5.594 1.00 96.38 71 ALA A N 1
ATOM 539 C CA . ALA A 1 71 ? -8.649 4.002 6.035 1.00 96.38 71 ALA A CA 1
ATOM 540 C C . ALA A 1 71 ? -7.470 3.922 5.064 1.00 96.38 71 ALA A C 1
ATOM 542 O O . ALA A 1 71 ? -7.132 2.865 4.530 1.00 96.38 71 ALA A O 1
ATOM 543 N N . ILE A 1 72 ? -6.760 5.044 4.944 1.00 96.56 72 ILE A N 1
ATOM 544 C CA . ILE A 1 72 ? -5.539 5.171 4.148 1.00 96.56 72 ILE A CA 1
ATOM 545 C C . ILE A 1 72 ? -4.345 5.310 5.093 1.00 96.56 72 ILE A C 1
ATOM 547 O O . ILE A 1 72 ? -4.304 6.189 5.958 1.00 96.56 72 ILE A O 1
ATOM 551 N N . VAL A 1 73 ? -3.344 4.443 4.934 1.00 97.38 73 VAL A N 1
ATOM 552 C CA . VAL A 1 73 ? -2.122 4.447 5.744 1.00 97.38 73 VAL A CA 1
ATOM 553 C C . VAL A 1 73 ? -0.902 4.578 4.844 1.00 97.38 73 VAL A C 1
ATOM 555 O O . VAL A 1 73 ? -0.473 3.610 4.224 1.00 97.38 73 VAL A O 1
ATOM 558 N N . VAL A 1 74 ? -0.281 5.760 4.866 1.00 96.12 74 VAL A N 1
ATOM 559 C CA . VAL A 1 74 ? 1.008 6.013 4.203 1.00 96.12 74 VAL A CA 1
ATOM 560 C C . VAL A 1 74 ? 2.089 5.112 4.801 1.00 96.12 74 VAL A C 1
ATOM 562 O O . VAL A 1 74 ? 2.381 5.172 6.009 1.00 96.12 74 VAL A O 1
ATOM 565 N N . THR A 1 75 ? 2.701 4.299 3.942 1.00 96.12 75 THR A N 1
ATOM 566 C CA . THR A 1 75 ? 3.737 3.318 4.300 1.00 96.12 75 THR A CA 1
ATOM 567 C C . THR A 1 75 ? 5.143 3.715 3.868 1.00 96.12 75 THR A C 1
ATOM 569 O O . THR A 1 75 ? 6.116 3.059 4.262 1.00 96.12 75 THR A O 1
ATOM 572 N N . SER A 1 76 ? 5.278 4.773 3.069 1.00 90.38 76 SER A N 1
ATOM 573 C CA . SER A 1 76 ? 6.575 5.293 2.652 1.00 90.38 76 SER A CA 1
ATOM 574 C C . SER A 1 76 ? 7.389 5.723 3.872 1.00 90.38 76 SER A C 1
ATOM 576 O O . SER A 1 76 ? 6.928 6.490 4.716 1.00 90.38 76 SER A O 1
ATOM 578 N N . HIS A 1 77 ? 8.600 5.176 3.993 1.00 87.81 77 HIS A N 1
ATOM 579 C CA . HIS A 1 77 ? 9.551 5.475 5.075 1.00 87.81 77 HIS A CA 1
ATOM 580 C C . HIS A 1 77 ? 9.086 5.133 6.508 1.00 87.81 77 HIS A C 1
ATOM 582 O O . HIS A 1 77 ? 9.662 5.627 7.478 1.00 87.81 77 HIS A O 1
ATOM 588 N N . ALA A 1 78 ? 8.074 4.274 6.671 1.00 91.94 78 ALA A N 1
ATOM 589 C CA . ALA A 1 78 ? 7.639 3.777 7.977 1.00 91.94 78 ALA A CA 1
ATOM 590 C C . ALA A 1 78 ? 8.048 2.312 8.193 1.00 91.94 78 ALA A C 1
ATOM 592 O O . ALA A 1 78 ? 8.039 1.512 7.257 1.00 91.94 78 ALA A O 1
ATOM 593 N N . SER A 1 79 ? 8.381 1.954 9.439 1.00 94.81 79 SER A N 1
ATOM 594 C CA . SER A 1 79 ? 8.606 0.554 9.805 1.00 94.81 79 SER A CA 1
ATOM 595 C C . SER A 1 79 ? 7.278 -0.220 9.846 1.00 94.81 79 SER A C 1
ATOM 597 O O . SER A 1 79 ? 6.227 0.390 10.094 1.00 94.81 79 SER A O 1
ATOM 599 N N . PRO A 1 80 ? 7.296 -1.550 9.645 1.00 95.75 80 PRO A N 1
ATOM 600 C CA . PRO A 1 80 ? 6.101 -2.384 9.760 1.00 95.75 80 PRO A CA 1
ATOM 601 C C . PRO A 1 80 ? 5.357 -2.210 11.091 1.00 95.75 80 PRO A C 1
ATOM 603 O O . PRO A 1 80 ? 4.132 -2.137 11.100 1.00 95.75 80 PRO A O 1
ATOM 606 N N . GLU A 1 81 ? 6.073 -2.050 12.206 1.00 97.69 81 GLU A N 1
ATOM 607 C CA . GLU A 1 81 ? 5.490 -1.861 13.543 1.00 97.69 81 GLU A CA 1
ATOM 608 C C . GLU A 1 81 ? 4.719 -0.539 13.631 1.00 97.69 81 GLU A C 1
ATOM 610 O O . GLU A 1 81 ? 3.612 -0.476 14.175 1.00 97.69 81 GLU A O 1
ATOM 615 N N . LYS A 1 82 ? 5.278 0.530 13.050 1.00 97.00 82 LYS A N 1
ATOM 616 C CA . LYS A 1 82 ? 4.624 1.842 13.002 1.00 97.00 82 LYS A CA 1
ATOM 617 C C . LYS A 1 82 ? 3.394 1.812 12.099 1.00 97.00 82 LYS A C 1
ATOM 619 O O . LYS A 1 82 ? 2.380 2.414 12.445 1.00 97.00 82 LYS A O 1
ATOM 624 N N . ILE A 1 83 ? 3.463 1.105 10.970 1.00 97.75 83 ILE A N 1
ATOM 625 C CA . ILE A 1 83 ? 2.323 0.907 10.064 1.00 97.75 83 ILE A CA 1
ATOM 626 C C . ILE A 1 83 ? 1.217 0.129 10.786 1.00 97.75 83 ILE A C 1
ATOM 628 O O . ILE A 1 83 ? 0.089 0.607 10.844 1.00 97.75 83 ILE A O 1
ATOM 632 N N . ALA A 1 84 ? 1.538 -1.000 11.421 1.00 97.69 84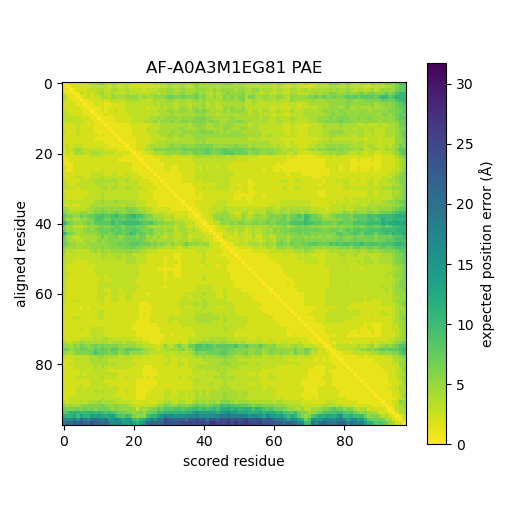 ALA A N 1
ATOM 633 C CA . ALA A 1 84 ? 0.576 -1.798 12.181 1.00 97.69 84 ALA A CA 1
ATOM 634 C C . ALA A 1 84 ? -0.094 -0.989 13.303 1.00 97.69 84 ALA A C 1
ATOM 636 O O . ALA A 1 84 ? -1.310 -1.049 13.477 1.00 97.69 84 ALA A O 1
ATOM 637 N N . THR A 1 85 ? 0.678 -0.162 14.014 1.00 97.75 85 THR A N 1
ATOM 638 C CA . THR A 1 85 ? 0.139 0.741 15.0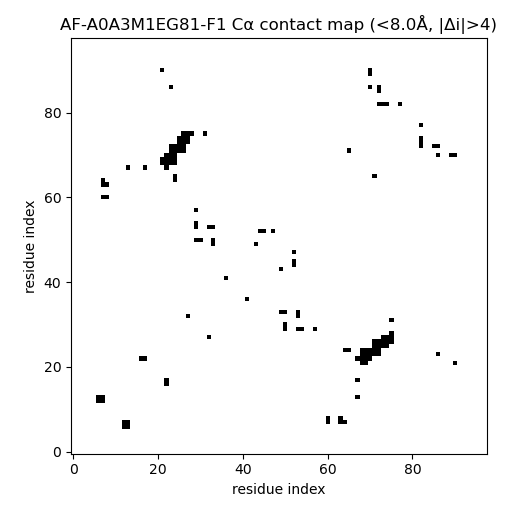42 1.00 97.75 85 THR A CA 1
ATOM 639 C C . THR A 1 85 ? -0.878 1.724 14.455 1.00 97.75 85 THR A C 1
ATOM 641 O O . THR A 1 85 ? -1.959 1.884 15.021 1.00 97.75 85 THR A O 1
ATOM 644 N N . LYS A 1 86 ? -0.576 2.344 13.304 1.00 97.31 86 LYS A N 1
ATOM 645 C CA . LYS A 1 86 ? -1.511 3.251 12.613 1.00 97.31 86 LYS A CA 1
ATOM 646 C C . LYS A 1 86 ? -2.797 2.534 12.194 1.00 97.31 86 LYS A C 1
ATOM 648 O O . LYS A 1 86 ? -3.873 3.091 12.371 1.00 97.31 86 LYS A O 1
ATOM 653 N N . ILE A 1 87 ? -2.695 1.301 11.693 1.00 97.31 87 ILE A N 1
ATOM 654 C CA . ILE A 1 87 ? -3.855 0.486 11.295 1.00 97.31 87 ILE A CA 1
ATOM 655 C C . ILE A 1 87 ? -4.781 0.242 12.489 1.00 97.31 87 ILE A C 1
ATOM 657 O O . ILE A 1 87 ? -5.980 0.495 12.407 1.00 97.31 87 ILE A O 1
ATOM 661 N N . VAL A 1 88 ? -4.227 -0.201 13.623 1.00 97.12 88 VAL A N 1
ATOM 662 C CA . VAL A 1 88 ? -5.009 -0.450 14.845 1.00 97.12 88 VAL A CA 1
ATOM 663 C C . VAL A 1 88 ? -5.667 0.835 15.354 1.00 97.12 88 VAL A C 1
ATOM 665 O O . VAL A 1 88 ? -6.802 0.800 15.826 1.00 97.12 88 VAL A O 1
ATOM 668 N N . GLN A 1 89 ? -4.977 1.973 15.261 1.00 96.56 89 GLN A N 1
ATOM 669 C CA . GLN A 1 89 ? -5.540 3.271 15.633 1.00 96.56 89 GLN A CA 1
ATOM 670 C C . GLN A 1 89 ? -6.697 3.680 14.717 1.00 96.56 89 GLN A C 1
ATOM 672 O O . GLN A 1 89 ? -7.745 4.059 15.234 1.00 96.56 89 GLN A O 1
ATOM 677 N N . ALA A 1 90 ? -6.534 3.560 13.397 1.00 96.06 90 ALA A N 1
ATOM 678 C CA . ALA A 1 90 ? -7.581 3.869 12.425 1.00 96.06 90 ALA A CA 1
ATOM 679 C C . ALA A 1 90 ? -8.826 2.997 12.648 1.00 96.06 90 ALA A C 1
ATOM 681 O O . ALA A 1 90 ? -9.929 3.524 12.779 1.00 96.06 90 ALA A O 1
ATOM 682 N N . TYR A 1 91 ? -8.629 1.687 12.832 1.00 95.94 91 TYR A N 1
ATOM 683 C CA . TYR A 1 91 ? -9.702 0.755 13.179 1.00 95.94 91 TYR A CA 1
ATOM 684 C C . TYR A 1 91 ? -10.441 1.214 14.444 1.00 95.94 91 TYR A C 1
ATOM 686 O O . TYR A 1 91 ? -11.646 1.436 14.431 1.00 95.94 91 TYR A O 1
ATOM 694 N N . ARG A 1 92 ? -9.725 1.460 15.549 1.00 95.44 92 ARG A N 1
ATOM 695 C CA . ARG A 1 92 ? -10.355 1.908 16.805 1.00 95.44 92 ARG A CA 1
ATOM 696 C C . ARG A 1 92 ? -11.131 3.216 16.655 1.00 95.44 92 ARG A C 1
ATOM 698 O O . ARG A 1 92 ? -12.172 3.356 17.283 1.00 95.44 92 ARG A O 1
ATOM 705 N N . GLN A 1 93 ? -10.641 4.164 15.859 1.00 91.88 93 GLN A N 1
ATOM 706 C CA . GLN A 1 93 ? -11.319 5.444 15.641 1.00 91.88 93 GLN A CA 1
ATOM 707 C C . GLN A 1 93 ? -12.639 5.290 14.883 1.00 91.88 93 GLN A C 1
ATOM 709 O O . GLN A 1 93 ? -13.588 6.002 15.198 1.00 91.88 93 GLN A O 1
ATOM 714 N N . GLN A 1 94 ? -12.715 4.366 13.923 1.00 85.62 94 GLN A N 1
ATOM 715 C CA . GLN A 1 94 ? -13.946 4.096 13.182 1.00 85.62 94 GLN A CA 1
ATOM 716 C C . GLN A 1 94 ? -14.996 3.403 14.059 1.00 85.62 94 GLN A C 1
ATOM 718 O O . GLN A 1 94 ? -16.138 3.846 14.108 1.00 85.62 94 GLN A O 1
ATOM 723 N N . TYR A 1 95 ? -14.597 2.390 14.833 1.00 82.44 95 TYR A N 1
ATOM 724 C CA . TYR A 1 95 ? -15.519 1.642 15.700 1.00 82.44 95 TYR A CA 1
ATOM 725 C C . TYR A 1 95 ? -15.861 2.346 17.019 1.00 82.44 95 TYR A C 1
ATOM 727 O O . TYR A 1 95 ? -16.841 1.986 17.654 1.00 82.44 95 TYR A O 1
ATOM 735 N N . ALA A 1 96 ? -15.095 3.355 17.442 1.00 75.38 96 ALA A N 1
ATOM 736 C CA . ALA A 1 96 ? -15.483 4.219 18.562 1.00 75.38 96 ALA A CA 1
ATOM 737 C C . ALA A 1 96 ? -16.558 5.256 18.181 1.00 75.38 96 ALA A C 1
ATOM 739 O O . ALA A 1 96 ? -17.069 5.949 19.058 1.00 75.38 96 ALA A O 1
ATOM 740 N N . ARG A 1 97 ? -16.856 5.412 16.884 1.00 60.12 97 ARG A N 1
ATOM 741 C CA . ARG A 1 97 ? -17.883 6.325 16.357 1.00 60.12 97 ARG A CA 1
ATOM 742 C C . ARG A 1 97 ? -19.218 5.630 16.053 1.00 60.12 97 ARG A C 1
ATOM 744 O O . ARG A 1 97 ? -20.157 6.329 15.681 1.00 60.12 97 ARG A O 1
ATOM 751 N N . MET A 1 98 ? -19.282 4.303 16.180 1.00 55.31 98 MET A N 1
ATOM 752 C CA . MET A 1 98 ? -20.500 3.489 16.061 1.00 55.31 98 MET A CA 1
ATOM 753 C C . MET A 1 98 ? -21.105 3.256 17.442 1.00 55.31 98 MET A C 1
ATOM 755 O O . MET A 1 98 ? -22.350 3.287 17.536 1.00 55.31 98 MET A O 1
#

Radius of gyration: 14.64 Å; Cα contacts (8 Å, |Δi|>4): 72; chains: 1; bounding box: 36×19×40 Å

Nearest PDB structures (foldseek):
  1u8a-assembly1_A  TM=9.030E-01  e=7.247E-04  Mycobacterium tuberculosis
  4y0a-assembly1_A  TM=9.127E-01  e=1.283E-03  Acinetobacter baumannii AB307-0294
  2iyz-assembly1_A  TM=8.946E-01  e=1.283E-03  Mycobacterium tuberculosis H37Rv
  2dft-assembly1_B  TM=8.547E-01  e=3.773E-03  Mycobacterium tuberculosis
  2iyv-assembly1_A  TM=8.226E-01  e=3.323E-03  Mycobacterium tuberculosis H37Rv

Sequence (98 aa):
IAVGSGALTIPENVPTIEALGFVVWLEVDPKTALSRIRGSDRPRLTSRPLAEEIEALAREREPSYEEAADAIVVTSHASPEKIATKIVQAYRQQYARM

Solvent-accessible surface a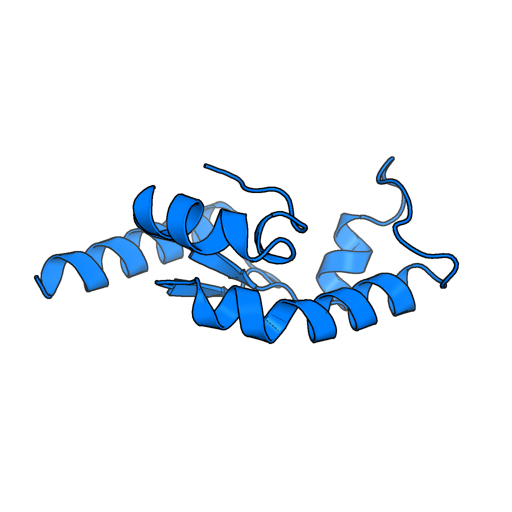rea (backbone atoms only — not comparable to full-atom values): 6099 Å² total; per-residue (Å²): 136,90,77,62,94,63,49,64,77,39,72,82,41,44,66,58,55,52,71,74,43,93,32,70,34,76,43,62,50,55,70,57,51,48,64,75,49,64,94,52,94,71,79,78,91,64,94,58,59,70,68,59,44,46,47,50,51,49,65,69,43,44,64,52,47,58,70,60,31,78,41,79,42,79,43,65,98,52,54,71,69,58,46,52,50,50,50,54,49,53,52,51,59,58,64,72,74,110

Foldseek 3Di:
DDDDLCQLVPVVSLVVLLVVDAAEAADEDLVRVCVVCVPHPDDQPDPDDPSVSSVVSCVVCVVSSVVSHLYYFHPYPDDPVVSVVVVVVSVCVVVVVD